Protein AF-A0A395HFU9-F1 (afdb_monomer_lite)

InterPro domains:
  IPR000086 NUDIX hydrolase domain [PF00293] (33-122)
  IPR015797 NUDIX hydrolase-like domain superfamily [SSF55811] (30-131)

Secondary structure (DSSP, 8-state):
-PPP---GGGGGG----S-BSB--SSSTTSSS--B--EEEPTTSTTTT-EE-S-----TT-SSHHHHHHHHHHHHHSPPEEEEEEEEEEEEEEEEETTEEEEEEEEEEEEEESSTTGGGG----TTTEEEE-

Sequence (132 aa):
MSSYTYAEHLEEHAKPHAGFIAAKPEDYSRPHPRILLLRRAPDKWSAGLWETPGSTYKETDASVLACASRKVFEETGCRVSRFVDLVALDKWQLLRPQGVRYMEKYMFLVEVDGEDWEKKIKLAPNQHDDFL

Foldseek 3Di:
DDDDDDDPVCVVQPDDDDFWCQGDPPPVVDVHGDHKWFAWDPPDDVHRDIDHQADDDDPPQPDPVSRRQVRCCLAWVWGFPGWDDFPDKDWDWDDDPVGIDIDIDTDTITGTDDPPSVVRTDGPNNTGDDMD

Structure (mmCIF, N/CA/C/O backbone):
data_AF-A0A395HFU9-F1
#
_entry.id   AF-A0A395HFU9-F1
#
loop_
_atom_site.group_PDB
_atom_site.id
_atom_site.type_symbol
_atom_site.label_atom_id
_atom_site.label_alt_id
_atom_site.label_comp_id
_atom_site.label_asym_id
_atom_site.label_entity_id
_atom_site.label_seq_id
_atom_site.pdbx_PDB_ins_code
_atom_site.Cartn_x
_atom_site.Cartn_y
_atom_site.Cartn_z
_atom_site.occupancy
_atom_site.B_iso_or_equiv
_atom_site.auth_seq_id
_atom_site.auth_comp_id
_atom_site.auth_asym_id
_atom_site.auth_atom_id
_atom_site.pdbx_PDB_model_num
ATOM 1 N N . MET A 1 1 ? -9.775 -29.320 5.937 1.00 32.72 1 MET A N 1
ATOM 2 C CA . MET A 1 1 ? -10.372 -28.325 5.024 1.00 32.72 1 MET A CA 1
ATOM 3 C C . MET A 1 1 ? -10.792 -27.144 5.875 1.00 32.72 1 MET A C 1
ATOM 5 O O . MET A 1 1 ? -11.789 -27.258 6.573 1.00 32.72 1 MET A O 1
ATOM 9 N N . SER A 1 2 ? -9.996 -26.077 5.919 1.00 27.89 2 SER A N 1
ATOM 10 C CA . SER A 1 2 ? -10.403 -24.850 6.615 1.00 27.89 2 SER A CA 1
ATOM 11 C C . SER A 1 2 ? -11.215 -24.006 5.641 1.00 27.89 2 SER A C 1
ATOM 13 O O . SER A 1 2 ? -10.704 -23.640 4.586 1.00 27.89 2 SER A O 1
ATOM 15 N N . SER A 1 3 ? -12.487 -23.764 5.959 1.00 29.45 3 SER A N 1
ATOM 16 C CA . SER A 1 3 ? -13.338 -22.849 5.202 1.00 29.45 3 SER A CA 1
ATOM 17 C C . SER A 1 3 ? -13.068 -21.427 5.677 1.00 29.45 3 SER A C 1
ATOM 19 O O . SER A 1 3 ? -13.284 -21.116 6.848 1.00 29.45 3 SER A O 1
ATOM 21 N N . TYR A 1 4 ? -12.603 -20.572 4.776 1.00 34.66 4 TYR A N 1
ATOM 22 C CA . TYR A 1 4 ? -12.580 -19.135 5.006 1.00 34.66 4 TYR A CA 1
ATOM 23 C C . TYR A 1 4 ? -13.912 -18.559 4.533 1.00 34.66 4 TYR A C 1
ATOM 25 O O . TYR A 1 4 ? -14.361 -18.860 3.428 1.00 34.66 4 TYR A O 1
ATOM 33 N N . THR A 1 5 ? -14.553 -17.757 5.375 1.00 32.22 5 THR A N 1
ATOM 34 C CA . THR A 1 5 ? -15.745 -16.991 5.006 1.00 32.22 5 THR A CA 1
ATOM 35 C C . THR A 1 5 ? -15.284 -15.600 4.587 1.00 32.22 5 THR A C 1
ATOM 37 O O . THR A 1 5 ? -14.750 -14.851 5.405 1.00 32.22 5 THR A O 1
ATOM 40 N N . TYR A 1 6 ? -15.438 -15.275 3.305 1.00 40.16 6 TYR A N 1
ATOM 41 C CA . TYR A 1 6 ? -15.134 -13.949 2.765 1.00 40.16 6 TYR A CA 1
ATOM 42 C C . TYR A 1 6 ? -16.266 -12.962 3.080 1.00 40.16 6 TYR A C 1
ATOM 44 O O . TYR A 1 6 ? -17.411 -13.361 3.290 1.00 40.16 6 TYR A O 1
ATOM 52 N N . ALA A 1 7 ? -15.947 -11.666 3.115 1.00 43.66 7 ALA A N 1
ATOM 53 C CA . ALA A 1 7 ? -16.955 -10.613 3.171 1.00 43.66 7 ALA A CA 1
ATOM 54 C C . ALA A 1 7 ? -17.602 -10.425 1.785 1.00 43.66 7 ALA A C 1
ATOM 56 O O . ALA A 1 7 ? -16.900 -10.349 0.780 1.00 43.66 7 ALA A O 1
ATOM 57 N N . GLU A 1 8 ? -18.931 -10.306 1.754 1.00 40.75 8 GLU A N 1
ATOM 58 C CA . GLU A 1 8 ? -19.797 -10.304 0.555 1.00 40.75 8 GLU A CA 1
ATOM 59 C C . GLU A 1 8 ? -19.407 -9.257 -0.512 1.00 40.75 8 GLU A C 1
ATOM 61 O O . GLU A 1 8 ? -19.581 -9.470 -1.705 1.00 40.75 8 GLU A O 1
ATOM 66 N N . HIS A 1 9 ? -18.795 -8.140 -0.107 1.00 47.06 9 HIS A N 1
ATOM 67 C CA . HIS A 1 9 ? -18.392 -7.056 -1.014 1.00 47.06 9 HIS A CA 1
ATOM 68 C C . HIS A 1 9 ? -17.102 -7.334 -1.812 1.00 47.06 9 HIS A C 1
ATOM 70 O O . HIS A 1 9 ? -16.643 -6.462 -2.546 1.00 47.06 9 HIS A O 1
ATOM 76 N N . LEU A 1 10 ? -16.481 -8.507 -1.647 1.00 42.44 10 LEU A N 1
ATOM 77 C CA . LEU A 1 10 ? -15.230 -8.883 -2.318 1.00 42.44 10 LEU A CA 1
ATOM 78 C C . LEU A 1 10 ? -15.444 -9.806 -3.534 1.00 42.44 10 LEU A C 1
ATOM 80 O O . LEU A 1 10 ? -14.480 -10.107 -4.238 1.00 42.44 10 LEU A O 1
ATOM 84 N N . GLU A 1 11 ? -16.682 -10.230 -3.817 1.00 47.06 11 GLU A N 1
ATOM 85 C CA . GLU A 1 11 ? -16.987 -11.156 -4.922 1.00 47.06 11 GLU A CA 1
ATOM 86 C C . GLU A 1 11 ? -16.714 -10.565 -6.320 1.00 47.06 11 GLU A C 1
ATOM 88 O O . GLU A 1 11 ? -16.338 -11.295 -7.238 1.00 47.06 11 GLU A O 1
ATOM 93 N N . GLU A 1 12 ? -16.817 -9.242 -6.496 1.00 45.66 12 GLU A N 1
ATOM 94 C CA . GLU A 1 12 ? -16.675 -8.589 -7.811 1.00 45.66 12 GLU A CA 1
ATOM 95 C C . GLU A 1 12 ? -15.249 -8.621 -8.395 1.00 45.66 12 GLU A C 1
ATOM 97 O O . GLU A 1 12 ? -15.063 -8.385 -9.591 1.00 45.66 12 GLU A O 1
ATOM 102 N N . HIS A 1 13 ? -14.230 -8.959 -7.599 1.00 44.25 13 HIS A N 1
ATOM 103 C CA . HIS A 1 13 ? -12.823 -8.916 -8.025 1.00 44.25 13 HIS A CA 1
ATOM 104 C C . HIS A 1 13 ? -12.216 -10.295 -8.349 1.00 44.25 13 HIS A C 1
ATOM 106 O O . HIS A 1 13 ? -11.025 -10.408 -8.641 1.00 44.25 13 HIS A O 1
ATOM 112 N N . ALA A 1 14 ? -13.039 -11.348 -8.385 1.00 40.66 14 ALA A N 1
ATOM 113 C CA . ALA A 1 14 ? -12.624 -12.740 -8.564 1.00 40.66 14 ALA A CA 1
ATOM 114 C C . ALA A 1 14 ? -12.347 -13.165 -10.028 1.00 40.66 14 ALA A C 1
ATOM 116 O O . ALA A 1 14 ? -12.775 -14.238 -10.457 1.00 40.66 14 ALA A O 1
ATOM 117 N N . LYS A 1 15 ? -11.614 -12.365 -10.821 1.00 40.62 15 LYS A N 1
ATOM 118 C CA . LYS A 1 15 ? -11.102 -12.814 -12.136 1.00 40.62 15 LYS A CA 1
ATOM 119 C C . LYS A 1 15 ? -9.566 -12.791 -12.177 1.00 40.62 15 LYS A C 1
ATOM 121 O O . LYS A 1 15 ? -8.961 -11.767 -11.856 1.00 40.62 15 LYS A O 1
ATOM 126 N N . PRO A 1 16 ? -8.908 -13.912 -12.530 1.00 34.66 16 PRO A N 1
ATOM 127 C CA . PRO A 1 16 ? -7.452 -13.981 -12.581 1.00 34.66 16 PRO A CA 1
ATOM 128 C C . PRO A 1 16 ? -6.938 -13.291 -13.851 1.00 34.66 16 PRO A C 1
ATOM 130 O O . PRO A 1 16 ? -7.545 -13.517 -14.885 1.00 34.66 16 PRO A O 1
ATOM 133 N N . HIS A 1 17 ? -5.869 -12.479 -13.768 1.00 34.94 17 HIS A N 1
ATOM 134 C CA . HIS A 1 17 ? -4.750 -12.361 -14.734 1.00 34.94 17 HIS A CA 1
ATOM 135 C C . HIS A 1 17 ? -3.745 -11.241 -14.335 1.00 34.94 17 HIS A C 1
ATOM 137 O O . HIS A 1 17 ? -4.154 -10.105 -14.136 1.00 34.94 17 HIS A O 1
ATOM 143 N N . ALA A 1 18 ? -2.459 -11.632 -14.275 1.00 34.38 18 ALA A N 1
ATOM 144 C CA . ALA A 1 18 ? -1.184 -10.933 -14.550 1.00 34.38 18 ALA A CA 1
ATOM 145 C C . ALA A 1 18 ? -0.770 -9.599 -13.857 1.00 34.38 18 ALA A C 1
ATOM 147 O O . ALA A 1 18 ? -0.836 -8.537 -14.472 1.00 34.38 18 ALA A O 1
ATOM 148 N N . GLY A 1 19 ? -0.110 -9.694 -12.687 1.00 32.09 19 GLY A N 1
ATOM 149 C CA . GLY A 1 19 ? 1.005 -8.816 -12.264 1.00 32.09 19 GLY A CA 1
ATOM 150 C C . GLY A 1 19 ? 0.915 -8.109 -10.894 1.00 32.09 19 GLY A C 1
ATOM 151 O O . GLY A 1 19 ? 0.521 -6.961 -10.829 1.00 32.09 19 GLY A O 1
ATOM 152 N N . PHE A 1 20 ? 1.401 -8.716 -9.803 1.00 36.59 20 PHE A N 1
ATOM 153 C CA . PHE A 1 20 ? 1.201 -8.343 -8.380 1.00 36.59 20 PHE A CA 1
ATOM 154 C C . PHE A 1 20 ? 2.161 -7.260 -7.762 1.00 36.59 20 PHE A C 1
ATOM 156 O O . PHE A 1 20 ? 3.357 -7.293 -8.011 1.00 36.59 20 PHE A O 1
ATOM 163 N N . ILE A 1 21 ? 1.670 -6.363 -6.876 1.00 42.81 21 ILE A N 1
ATOM 164 C CA . ILE A 1 21 ? 2.357 -5.510 -5.859 1.00 42.81 21 ILE A CA 1
ATOM 165 C C . ILE A 1 21 ? 3.004 -6.329 -4.721 1.00 42.81 21 ILE A C 1
ATOM 167 O O . ILE A 1 21 ? 3.888 -5.821 -4.032 1.00 42.81 21 ILE A O 1
ATOM 171 N N . ALA A 1 22 ? 2.673 -7.610 -4.549 1.00 36.78 22 ALA A N 1
ATOM 172 C CA . ALA A 1 22 ? 3.695 -8.558 -4.097 1.00 36.78 22 ALA A CA 1
ATOM 173 C C . ALA A 1 22 ? 4.020 -9.448 -5.277 1.00 36.78 22 ALA A C 1
ATOM 175 O O . ALA A 1 22 ? 3.251 -10.359 -5.564 1.00 36.78 22 ALA A O 1
ATOM 176 N N . ALA A 1 23 ? 5.100 -9.131 -5.989 1.00 31.06 23 ALA A N 1
ATOM 177 C CA . ALA A 1 23 ? 5.441 -9.755 -7.259 1.00 31.06 23 ALA A CA 1
ATOM 178 C C . ALA A 1 23 ? 5.363 -11.281 -7.135 1.00 31.06 23 ALA A C 1
ATOM 180 O O . ALA A 1 23 ? 6.235 -11.903 -6.536 1.00 31.06 23 ALA A O 1
ATOM 181 N N . LYS A 1 24 ? 4.314 -11.901 -7.682 1.00 35.00 24 LYS A N 1
ATOM 182 C CA . LYS A 1 24 ? 4.319 -13.343 -7.904 1.00 35.00 24 LYS A CA 1
ATOM 183 C C . LYS A 1 24 ? 5.337 -13.590 -9.024 1.00 35.00 24 LYS A C 1
ATOM 185 O O . LYS A 1 24 ? 5.352 -12.817 -9.985 1.00 35.00 24 LYS A O 1
ATOM 190 N N . PRO A 1 25 ? 6.216 -14.594 -8.898 1.00 38.59 25 PRO A N 1
ATOM 191 C CA . PRO A 1 25 ? 7.309 -14.809 -9.833 1.00 38.59 25 PRO A CA 1
ATOM 192 C C . PRO A 1 25 ? 6.752 -15.360 -11.147 1.00 38.59 25 PRO A C 1
ATOM 194 O O . PRO A 1 25 ? 6.709 -16.565 -11.361 1.00 38.59 25 PRO A O 1
ATOM 197 N N . GLU A 1 26 ? 6.271 -14.485 -12.020 1.00 43.66 26 GLU A N 1
ATOM 198 C CA . GLU A 1 26 ? 6.189 -14.797 -13.451 1.00 43.66 26 GLU A CA 1
ATOM 199 C C . GLU A 1 26 ? 7.524 -14.449 -14.138 1.00 43.66 26 GLU A C 1
ATOM 201 O O . GLU A 1 26 ? 7.857 -15.002 -15.183 1.00 43.66 26 GLU A O 1
ATOM 206 N N . ASP A 1 27 ? 8.356 -13.641 -13.468 1.00 46.06 27 ASP A N 1
ATOM 207 C CA . ASP A 1 27 ? 9.774 -13.460 -13.760 1.00 46.06 27 ASP A CA 1
ATOM 208 C C . ASP A 1 27 ? 10.609 -14.461 -12.936 1.00 46.06 27 ASP A C 1
ATOM 210 O O . ASP A 1 27 ? 11.022 -14.197 -11.802 1.00 46.06 27 ASP A O 1
ATOM 214 N N . TYR A 1 28 ? 10.846 -15.645 -13.506 1.00 48.47 28 TYR A N 1
ATOM 215 C CA . TYR A 1 28 ? 11.662 -16.714 -12.907 1.00 48.47 28 TYR A CA 1
ATOM 216 C C . TYR A 1 28 ? 13.136 -16.319 -12.679 1.00 48.47 28 TYR A C 1
ATOM 218 O O . TYR A 1 28 ? 13.903 -17.118 -12.142 1.00 48.47 28 TYR A O 1
ATOM 226 N N . SER A 1 29 ? 13.557 -15.108 -13.069 1.00 50.19 29 SER A N 1
ATOM 227 C CA . SER A 1 29 ? 14.895 -14.589 -12.772 1.00 50.19 29 SER A CA 1
ATOM 228 C C . SER A 1 29 ? 15.052 -14.104 -11.324 1.00 50.19 29 SER A C 1
ATOM 230 O O . SER A 1 29 ? 16.180 -14.030 -10.830 1.00 50.19 29 SER A O 1
ATOM 232 N N . ARG A 1 30 ? 13.950 -13.809 -10.610 1.00 52.88 30 ARG A N 1
ATOM 233 C CA . ARG A 1 30 ? 13.984 -13.399 -9.196 1.00 52.88 30 ARG A CA 1
ATOM 234 C C . ARG A 1 30 ? 13.431 -14.524 -8.306 1.00 52.88 30 ARG A C 1
ATOM 236 O O . ARG A 1 30 ? 12.251 -14.848 -8.396 1.00 52.88 30 ARG A O 1
ATOM 243 N N . PRO A 1 31 ? 14.244 -15.115 -7.409 1.00 48.38 31 PRO A N 1
ATOM 244 C CA . PRO A 1 31 ? 13.898 -16.370 -6.735 1.00 48.38 31 PRO A CA 1
ATOM 245 C C . PRO A 1 31 ? 12.781 -16.259 -5.682 1.00 48.38 31 PRO A C 1
ATOM 247 O O . PRO A 1 31 ? 12.340 -17.287 -5.177 1.00 48.38 31 PRO A O 1
ATOM 250 N N . HIS A 1 32 ? 12.319 -15.049 -5.334 1.00 53.00 32 HIS A N 1
ATOM 251 C CA . HIS A 1 32 ? 11.329 -14.842 -4.275 1.00 53.00 32 HIS A CA 1
ATOM 252 C C . HIS A 1 32 ? 10.385 -13.666 -4.571 1.00 53.00 32 HIS A C 1
ATOM 254 O O . HIS A 1 32 ? 10.837 -12.642 -5.099 1.00 53.00 32 HIS A O 1
ATOM 260 N N . PRO A 1 33 ? 9.100 -13.773 -4.181 1.00 65.31 33 PRO A N 1
ATOM 261 C CA . PRO A 1 33 ? 8.184 -12.644 -4.205 1.00 65.31 33 PRO A CA 1
ATOM 262 C C . PRO A 1 33 ? 8.691 -11.522 -3.293 1.00 65.31 33 PRO A C 1
ATOM 264 O O . PRO A 1 33 ? 9.172 -11.775 -2.188 1.00 65.31 33 PRO A O 1
ATOM 267 N N . ARG A 1 34 ? 8.592 -10.275 -3.761 1.00 72.56 34 ARG A N 1
ATOM 268 C CA . ARG A 1 34 ? 8.963 -9.067 -3.005 1.00 72.56 34 ARG A CA 1
ATOM 269 C C . ARG A 1 34 ? 7.742 -8.187 -2.805 1.00 72.56 34 ARG A C 1
ATOM 271 O O . ARG A 1 34 ? 6.871 -8.162 -3.669 1.00 72.56 34 ARG A O 1
ATOM 278 N N . ILE A 1 35 ? 7.704 -7.486 -1.678 1.00 80.31 35 ILE A N 1
ATOM 279 C CA . ILE A 1 35 ? 6.669 -6.515 -1.313 1.00 80.31 35 ILE A CA 1
ATOM 280 C C . ILE A 1 35 ? 7.322 -5.138 -1.335 1.00 80.31 35 ILE A C 1
ATOM 282 O O . ILE A 1 35 ? 8.403 -4.995 -0.772 1.00 80.31 35 ILE A O 1
ATOM 286 N N . LEU A 1 36 ? 6.653 -4.152 -1.937 1.00 88.94 36 LEU A N 1
ATOM 287 C CA . LEU A 1 36 ? 7.102 -2.764 -1.891 1.00 88.94 36 LEU A CA 1
ATOM 288 C C . LEU A 1 36 ? 6.936 -2.189 -0.480 1.00 88.94 36 LEU A C 1
ATOM 290 O O . LEU A 1 36 ? 5.817 -2.127 0.042 1.00 88.94 36 LEU A O 1
ATOM 294 N N . LEU A 1 37 ? 8.031 -1.711 0.099 1.00 92.12 37 LEU A N 1
ATOM 295 C CA . LEU A 1 37 ? 8.026 -0.920 1.326 1.00 92.12 37 LEU A CA 1
ATOM 296 C C . LEU A 1 37 ? 8.512 0.497 1.038 1.00 92.12 37 LEU A C 1
ATOM 298 O O . LEU A 1 37 ? 9.409 0.705 0.229 1.00 92.12 37 LEU A O 1
ATOM 302 N N . LEU A 1 38 ? 7.932 1.470 1.732 1.00 94.00 38 LEU A N 1
ATOM 303 C CA . LEU A 1 38 ? 8.303 2.878 1.687 1.00 94.00 38 LEU A CA 1
ATOM 304 C C . LEU A 1 38 ? 8.890 3.280 3.037 1.00 94.00 38 LEU A C 1
ATOM 306 O O . LEU A 1 38 ? 8.341 2.928 4.084 1.00 94.00 38 LEU A O 1
ATOM 310 N N . ARG A 1 39 ? 9.981 4.044 3.032 1.00 94.44 39 ARG A N 1
ATOM 311 C CA . ARG A 1 39 ? 10.553 4.613 4.255 1.00 94.44 39 ARG A CA 1
ATOM 312 C C . ARG A 1 39 ? 9.969 5.991 4.507 1.00 94.44 39 ARG A C 1
ATOM 314 O O . ARG A 1 39 ? 9.938 6.834 3.614 1.00 94.44 39 ARG A O 1
ATOM 321 N N . ARG A 1 40 ? 9.481 6.220 5.724 1.00 94.31 40 ARG A N 1
ATOM 322 C CA . ARG A 1 40 ? 8.867 7.493 6.127 1.00 94.31 40 ARG A CA 1
ATOM 323 C C . ARG A 1 40 ? 9.909 8.610 6.147 1.00 94.31 40 ARG A C 1
ATOM 325 O O . ARG A 1 40 ? 10.957 8.457 6.779 1.00 94.31 40 ARG A O 1
ATOM 332 N N . ALA A 1 41 ? 9.574 9.738 5.521 1.00 94.50 41 ALA A N 1
ATOM 333 C CA . ALA A 1 41 ? 10.464 10.887 5.393 1.00 94.50 41 ALA A CA 1
ATOM 334 C C . ALA A 1 41 ? 10.883 11.474 6.762 1.00 94.50 41 ALA A C 1
ATOM 336 O O . ALA A 1 41 ? 10.151 11.325 7.749 1.00 94.50 41 ALA A O 1
ATOM 337 N N . PRO A 1 42 ? 12.034 12.176 6.846 1.00 93.69 42 PRO A N 1
ATOM 338 C CA . PRO A 1 42 ? 12.589 12.673 8.110 1.00 93.69 42 PRO A CA 1
ATOM 339 C C . PRO A 1 42 ? 11.687 13.640 8.887 1.00 93.69 42 PRO A C 1
ATOM 341 O O . PRO A 1 42 ? 11.791 13.736 10.106 1.00 93.69 42 PRO A O 1
ATOM 344 N N . ASP A 1 43 ? 10.800 14.359 8.196 1.00 91.75 43 ASP A N 1
ATOM 345 C CA . ASP A 1 43 ? 9.860 15.320 8.783 1.00 91.75 43 ASP A CA 1
ATOM 346 C C . ASP A 1 43 ? 8.581 14.661 9.332 1.00 91.75 43 ASP A C 1
ATOM 348 O O . ASP A 1 43 ? 7.708 15.343 9.876 1.00 91.75 43 ASP A O 1
ATOM 352 N N . LYS A 1 44 ? 8.430 13.339 9.184 1.00 88.88 44 LYS A N 1
ATOM 353 C CA . LYS A 1 44 ? 7.239 12.612 9.627 1.00 88.88 44 LYS A CA 1
ATOM 354 C C . LYS A 1 44 ? 7.366 12.062 11.029 1.00 88.88 44 LYS A C 1
ATOM 356 O O . LYS A 1 44 ? 8.416 11.617 11.480 1.00 88.88 44 LYS A O 1
ATOM 361 N N . TRP A 1 45 ? 6.216 11.988 11.698 1.00 83.19 45 TRP A N 1
ATOM 362 C CA . TRP A 1 45 ? 6.062 11.098 12.842 1.00 83.19 45 TRP A CA 1
ATOM 363 C C . TRP A 1 45 ? 6.510 9.688 12.444 1.00 83.19 45 TRP A C 1
ATOM 365 O O . TRP A 1 45 ? 6.117 9.206 11.376 1.00 83.19 45 TRP A O 1
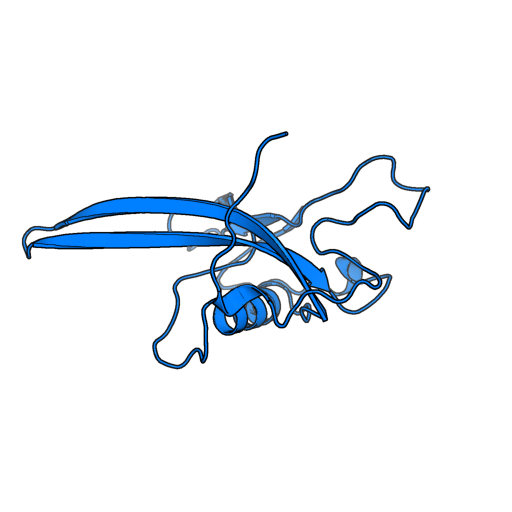ATOM 375 N N . SER A 1 46 ? 7.315 9.047 13.295 1.00 85.38 46 SER A N 1
ATOM 376 C CA . SER A 1 46 ? 7.944 7.753 13.010 1.00 85.38 46 SER A CA 1
ATOM 377 C C . SER A 1 46 ? 8.853 7.758 11.767 1.00 85.38 46 SER A C 1
ATOM 379 O O . SER A 1 46 ? 8.863 6.790 11.009 1.00 85.38 46 SER A O 1
ATOM 381 N N . ALA A 1 47 ? 9.597 8.847 11.545 1.00 92.75 47 ALA A N 1
ATOM 382 C CA . ALA A 1 47 ? 10.620 8.954 10.503 1.00 92.75 47 ALA A CA 1
ATOM 383 C C . ALA A 1 47 ? 11.562 7.738 10.471 1.00 92.75 47 ALA A C 1
ATOM 385 O O . ALA A 1 47 ? 11.931 7.191 11.513 1.00 92.75 47 ALA A O 1
ATOM 386 N N . GLY A 1 48 ? 11.957 7.320 9.269 1.00 89.06 48 GLY A N 1
ATOM 387 C CA . GLY A 1 48 ? 12.871 6.197 9.058 1.00 89.06 48 GLY A CA 1
ATOM 388 C C . GLY A 1 48 ? 12.246 4.805 9.201 1.00 89.06 48 GLY A C 1
ATOM 389 O O . GLY A 1 48 ? 12.894 3.830 8.824 1.00 89.06 48 GLY A O 1
ATOM 390 N N . LEU A 1 49 ? 11.007 4.681 9.696 1.00 91.81 49 LEU A N 1
ATOM 391 C CA . LEU A 1 49 ? 10.301 3.398 9.692 1.00 91.81 49 LEU A CA 1
ATOM 392 C C . LEU A 1 49 ? 9.830 3.030 8.284 1.00 91.81 49 LEU A C 1
ATOM 394 O O . LEU A 1 49 ? 9.479 3.900 7.485 1.00 91.81 49 LEU A O 1
ATOM 398 N N . TRP A 1 50 ? 9.798 1.726 8.023 1.00 89.50 50 TRP A N 1
ATOM 399 C CA . TRP A 1 50 ? 9.315 1.138 6.780 1.00 89.50 50 TRP A CA 1
ATOM 400 C C . TRP A 1 50 ? 7.845 0.743 6.904 1.00 89.50 50 TRP A C 1
ATOM 402 O O . TRP A 1 50 ? 7.442 0.123 7.889 1.00 89.50 50 TRP A O 1
ATOM 412 N N . GLU A 1 51 ? 7.052 1.083 5.895 1.00 89.25 51 GLU A N 1
ATOM 413 C CA . GLU A 1 51 ? 5.628 0.767 5.821 1.00 89.25 51 GLU A CA 1
ATOM 414 C C . GLU A 1 51 ? 5.220 0.375 4.399 1.00 89.25 51 GLU A C 1
ATOM 416 O O . GLU A 1 51 ? 5.862 0.749 3.424 1.00 89.25 51 GLU A O 1
ATOM 421 N N . THR A 1 52 ? 4.139 -0.387 4.260 1.00 91.50 52 THR A N 1
ATOM 422 C CA . THR A 1 52 ? 3.491 -0.572 2.956 1.00 91.50 52 THR A CA 1
ATOM 423 C C . THR A 1 52 ? 2.812 0.732 2.526 1.00 91.50 52 THR A C 1
ATOM 425 O O . THR A 1 52 ? 2.305 1.432 3.410 1.00 91.50 52 THR A O 1
ATOM 428 N N . PRO A 1 53 ? 2.685 1.022 1.216 1.00 92.56 53 PRO A N 1
ATOM 429 C CA . PRO A 1 53 ? 1.862 2.135 0.751 1.00 92.56 53 PRO A CA 1
ATOM 430 C C . PRO A 1 53 ? 0.450 2.065 1.339 1.00 92.56 53 PRO A C 1
ATOM 432 O O . PRO A 1 53 ? -0.162 0.992 1.383 1.00 92.56 53 PRO A O 1
ATOM 435 N N . GLY A 1 54 ? -0.082 3.196 1.791 1.00 86.56 54 GLY A N 1
ATOM 436 C CA . GLY A 1 54 ? -1.393 3.227 2.431 1.00 86.56 54 GLY A CA 1
ATOM 437 C C . GLY A 1 54 ? -1.567 4.336 3.458 1.00 86.56 54 GLY A C 1
ATOM 438 O O . GLY A 1 54 ? -0.625 4.884 4.018 1.00 86.56 54 GLY A O 1
ATOM 439 N N . SER A 1 55 ? -2.823 4.683 3.728 1.00 81.25 55 SER A N 1
ATOM 440 C CA . SER A 1 55 ? -3.165 5.677 4.743 1.00 81.25 55 SER A CA 1
ATOM 441 C C . SER A 1 55 ? -4.622 5.541 5.179 1.00 81.25 55 SER A C 1
ATOM 443 O O . SER A 1 55 ? -5.333 4.624 4.772 1.00 81.25 55 SER A O 1
ATOM 445 N N . THR A 1 56 ? -5.060 6.473 6.019 1.00 86.44 56 THR A N 1
ATOM 446 C CA . THR A 1 56 ? -6.430 6.572 6.513 1.00 86.44 56 THR A CA 1
ATOM 447 C C . THR A 1 56 ? -7.412 6.822 5.367 1.00 86.44 56 THR A C 1
ATOM 449 O O . THR A 1 56 ? -7.189 7.694 4.521 1.00 86.44 56 THR A O 1
ATOM 452 N N . TYR A 1 57 ? -8.526 6.093 5.403 1.00 86.69 57 TYR A N 1
ATOM 453 C CA . TYR A 1 57 ? -9.709 6.334 4.581 1.00 86.69 57 TYR A CA 1
ATOM 454 C C . TYR A 1 57 ? -10.220 7.774 4.738 1.00 86.69 57 TYR A C 1
ATOM 456 O O . TYR A 1 57 ? -10.280 8.304 5.852 1.00 86.69 57 TYR A O 1
ATOM 464 N N . LYS A 1 58 ? -10.604 8.405 3.629 1.00 87.94 58 LYS A N 1
ATOM 465 C CA . LYS A 1 58 ? -11.269 9.713 3.602 1.00 87.94 58 LYS A CA 1
ATOM 466 C C . LYS A 1 58 ? -12.738 9.527 3.235 1.00 87.94 58 LYS A C 1
ATOM 468 O O . LYS A 1 58 ? -13.064 8.660 2.441 1.00 87.94 58 LYS A O 1
ATOM 473 N N . GLU A 1 59 ? -13.613 10.403 3.723 1.00 88.75 59 GLU A N 1
ATOM 474 C CA . GLU A 1 59 ? -15.048 10.389 3.371 1.00 88.75 59 GLU A CA 1
ATOM 475 C C . GLU A 1 59 ? -15.304 10.523 1.861 1.00 88.75 59 GLU A C 1
ATOM 477 O O . GLU A 1 59 ? -16.341 10.103 1.363 1.00 88.75 59 GLU A O 1
ATOM 482 N N . THR A 1 60 ? -14.343 11.090 1.129 1.00 90.69 60 THR A N 1
ATOM 483 C CA . THR A 1 60 ? -14.373 11.222 -0.331 1.00 90.69 60 THR A CA 1
ATOM 484 C C . THR A 1 60 ? -13.988 9.943 -1.075 1.00 90.69 60 THR A C 1
ATOM 486 O O . THR A 1 60 ? -14.125 9.895 -2.295 1.00 90.69 60 THR A O 1
ATOM 489 N N . ASP A 1 61 ? -13.428 8.942 -0.393 1.00 88.94 61 ASP A N 1
ATOM 490 C CA . ASP A 1 61 ? -13.103 7.661 -1.013 1.00 88.94 61 ASP A CA 1
ATOM 491 C C . ASP A 1 61 ? -14.391 6.855 -1.203 1.00 88.94 61 ASP A C 1
ATOM 493 O O . ASP A 1 61 ? -15.166 6.676 -0.272 1.00 88.94 61 ASP A O 1
ATOM 497 N N . ALA A 1 62 ? -14.616 6.327 -2.407 1.00 91.44 62 ALA A N 1
ATOM 498 C CA . ALA A 1 62 ? -15.815 5.533 -2.689 1.00 91.44 62 ALA A CA 1
ATOM 499 C C . ALA A 1 62 ? -15.841 4.187 -1.934 1.00 91.44 62 ALA A C 1
ATOM 501 O O . ALA A 1 62 ? -16.904 3.605 -1.737 1.00 91.44 62 ALA A O 1
ATOM 502 N N . SER A 1 63 ? -14.671 3.671 -1.544 1.00 91.62 63 SER A N 1
ATOM 503 C CA . SER A 1 63 ? -14.503 2.429 -0.786 1.00 91.62 63 SER A CA 1
ATOM 504 C C . SER A 1 63 ? -13.096 2.334 -0.179 1.00 91.62 63 SER A C 1
ATOM 506 O O . SER A 1 63 ? -12.201 3.119 -0.511 1.00 91.62 63 SER A O 1
ATOM 508 N N . VAL A 1 64 ? -12.858 1.331 0.674 1.00 89.62 64 VAL A N 1
ATOM 509 C CA . VAL A 1 64 ? -11.509 1.019 1.190 1.00 89.62 64 VAL A CA 1
ATOM 510 C C . VAL A 1 64 ? -10.527 0.642 0.074 1.00 89.62 64 VAL A C 1
ATOM 512 O O . VAL A 1 64 ? -9.349 0.989 0.154 1.00 89.62 64 VAL A O 1
ATOM 515 N N . LEU A 1 65 ? -11.013 0.008 -1.000 1.00 93.88 65 LEU A N 1
ATOM 516 C CA . LEU A 1 65 ? -10.211 -0.316 -2.182 1.00 93.88 65 LEU A CA 1
ATOM 517 C C . LEU A 1 65 ? -9.847 0.958 -2.950 1.00 93.88 65 LEU A C 1
ATOM 519 O O . LEU A 1 65 ? -8.687 1.154 -3.298 1.00 93.88 65 LEU A O 1
ATOM 523 N N . ALA A 1 66 ? -10.802 1.878 -3.129 1.00 92.69 66 ALA A N 1
ATOM 524 C CA . ALA A 1 66 ? -10.533 3.170 -3.758 1.00 92.69 66 ALA A CA 1
ATOM 525 C C . ALA A 1 66 ? -9.483 3.976 -2.972 1.00 92.69 66 ALA A C 1
ATOM 527 O O . ALA A 1 66 ? -8.567 4.544 -3.569 1.00 92.69 66 ALA A O 1
ATOM 528 N N . CYS A 1 67 ? -9.561 3.958 -1.635 1.00 93.25 67 CYS A N 1
ATOM 529 C CA . CYS A 1 67 ? -8.535 4.541 -0.773 1.00 93.25 67 CYS A CA 1
ATOM 530 C C . CYS A 1 67 ? -7.161 3.895 -1.017 1.00 93.25 67 CYS A C 1
ATOM 532 O O . CYS A 1 67 ? -6.181 4.610 -1.226 1.00 93.25 67 CYS A O 1
ATOM 534 N N . ALA A 1 68 ? -7.078 2.560 -1.025 1.00 93.69 68 ALA A N 1
ATOM 535 C CA . ALA A 1 68 ? -5.826 1.843 -1.258 1.00 93.69 68 ALA A CA 1
ATOM 536 C C . ALA A 1 68 ? -5.217 2.180 -2.632 1.00 93.69 68 ALA A C 1
ATOM 538 O O . ALA A 1 68 ? -4.053 2.575 -2.699 1.00 93.69 68 ALA A O 1
ATOM 539 N N . SER A 1 69 ? -6.005 2.134 -3.713 1.00 94.56 69 SER A N 1
ATOM 540 C CA . SER A 1 69 ? -5.546 2.502 -5.061 1.00 94.56 69 SER A CA 1
ATOM 541 C C . SER A 1 69 ? -5.054 3.944 -5.137 1.00 94.56 69 SER A C 1
ATOM 543 O O . SER A 1 69 ? -3.983 4.202 -5.690 1.00 94.56 69 SER A O 1
ATOM 545 N N . ARG A 1 70 ? -5.808 4.888 -4.557 1.00 95.19 70 ARG A N 1
ATOM 546 C CA . ARG A 1 70 ? -5.415 6.300 -4.505 1.00 95.19 70 ARG A CA 1
ATOM 547 C C . ARG A 1 70 ? -4.091 6.467 -3.767 1.00 95.19 70 ARG A C 1
ATOM 549 O O . ARG A 1 70 ? -3.228 7.197 -4.241 1.00 95.19 70 ARG A O 1
ATOM 556 N N . LYS A 1 71 ? -3.918 5.796 -2.627 1.00 94.25 71 LYS A N 1
ATOM 557 C CA . LYS A 1 71 ? -2.706 5.910 -1.811 1.00 94.25 71 LYS A CA 1
ATOM 558 C C . LYS A 1 71 ? -1.475 5.309 -2.479 1.00 94.25 71 LYS A C 1
ATOM 560 O O . LYS A 1 71 ? -0.449 5.979 -2.484 1.00 94.25 71 LYS A O 1
ATOM 565 N N . VAL A 1 72 ? -1.593 4.143 -3.119 1.00 94.44 72 VAL A N 1
ATOM 566 C CA . VAL A 1 72 ? -0.508 3.582 -3.944 1.00 94.44 72 VAL A CA 1
ATOM 567 C C . VAL A 1 72 ? -0.075 4.601 -5.000 1.00 94.44 72 VAL A C 1
ATOM 569 O O . VAL A 1 72 ? 1.115 4.885 -5.124 1.00 94.44 72 VAL A O 1
ATOM 572 N N . PHE A 1 73 ? -1.025 5.217 -5.708 1.00 94.75 73 PHE A N 1
ATOM 573 C CA . PHE A 1 73 ? -0.700 6.204 -6.735 1.00 94.75 73 PHE A CA 1
ATOM 574 C C . PHE A 1 73 ? -0.084 7.484 -6.165 1.00 94.75 73 PHE A C 1
ATOM 576 O O . PHE A 1 73 ? 0.932 7.946 -6.676 1.00 94.75 73 PHE A O 1
ATOM 583 N N . GLU A 1 74 ? -0.659 8.048 -5.103 1.00 94.81 74 GLU A N 1
ATOM 584 C CA . GLU A 1 74 ? -0.144 9.261 -4.459 1.00 94.81 74 GLU A CA 1
ATOM 585 C C . GLU A 1 74 ? 1.285 9.083 -3.932 1.00 94.81 74 GLU A C 1
ATOM 587 O O . GLU A 1 74 ? 2.078 10.014 -4.027 1.00 94.81 74 GLU A O 1
ATOM 592 N N . GLU A 1 75 ? 1.603 7.924 -3.352 1.00 95.31 75 GLU A N 1
ATOM 593 C CA . GLU A 1 75 ? 2.866 7.702 -2.637 1.00 95.31 75 GLU A CA 1
ATOM 594 C C . GLU A 1 75 ? 3.969 7.128 -3.517 1.00 95.31 75 GLU A C 1
ATOM 596 O O . GLU A 1 75 ? 5.139 7.309 -3.200 1.00 95.31 75 GLU A O 1
ATOM 601 N N . THR A 1 76 ? 3.612 6.445 -4.607 1.00 94.25 76 THR A N 1
ATOM 602 C CA . THR A 1 76 ? 4.578 5.718 -5.447 1.00 94.25 76 THR A CA 1
ATOM 603 C C . THR A 1 76 ? 4.499 6.086 -6.925 1.00 94.25 76 THR A C 1
ATOM 605 O O . THR A 1 76 ? 5.365 5.691 -7.701 1.00 94.25 76 THR A O 1
ATOM 608 N N . GLY A 1 77 ? 3.446 6.781 -7.360 1.00 94.12 77 GLY A N 1
ATOM 609 C CA . GLY A 1 77 ? 3.146 7.018 -8.773 1.00 94.12 77 GLY A CA 1
ATOM 610 C C . GLY A 1 77 ? 2.636 5.790 -9.540 1.00 94.12 77 GLY A C 1
ATOM 611 O O . GLY A 1 77 ? 2.256 5.923 -10.707 1.00 94.12 77 GLY A O 1
ATOM 612 N N . CYS A 1 78 ? 2.593 4.607 -8.919 1.00 92.69 78 CYS A N 1
ATOM 613 C CA . CYS A 1 78 ? 2.113 3.379 -9.549 1.00 92.69 78 CYS A CA 1
ATOM 614 C C . CYS A 1 78 ? 0.582 3.320 -9.542 1.00 92.69 78 CYS A C 1
ATOM 616 O O . CYS A 1 78 ? -0.070 3.726 -8.581 1.00 92.69 78 CYS A O 1
ATOM 618 N N . ARG A 1 79 ? -0.016 2.793 -10.612 1.00 92.75 79 ARG A N 1
ATOM 619 C CA . ARG A 1 79 ? -1.462 2.548 -10.675 1.00 92.75 79 ARG A CA 1
ATOM 620 C C . ARG A 1 79 ? -1.747 1.097 -10.344 1.00 92.75 79 ARG A C 1
ATOM 622 O O . ARG A 1 79 ? -1.129 0.215 -10.932 1.00 92.75 79 ARG A O 1
ATOM 629 N N . VAL A 1 80 ? -2.673 0.878 -9.411 1.00 91.19 80 VAL A N 1
ATOM 630 C CA . VAL A 1 80 ? -3.180 -0.462 -9.107 1.00 91.19 80 VAL A CA 1
ATOM 631 C C . VAL A 1 80 ? -3.983 -0.962 -10.303 1.00 91.19 80 VAL A C 1
ATOM 633 O O . VAL A 1 80 ? -4.956 -0.316 -10.687 1.00 91.19 80 VAL A O 1
ATOM 636 N N . SER A 1 81 ? -3.591 -2.104 -10.854 1.00 90.06 81 SER A N 1
ATOM 637 C CA . SER A 1 81 ? -4.293 -2.773 -11.951 1.00 90.06 81 SER A CA 1
ATOM 638 C C . SER A 1 81 ? -5.344 -3.757 -11.432 1.00 90.06 81 SER A C 1
ATOM 640 O O . SER A 1 81 ? -6.427 -3.874 -12.006 1.00 90.06 81 SER A O 1
ATOM 642 N N . ARG A 1 82 ? -5.060 -4.442 -10.315 1.00 86.62 82 ARG A N 1
ATOM 643 C CA . ARG A 1 82 ? -5.944 -5.459 -9.729 1.00 86.62 82 ARG A CA 1
ATOM 644 C C . ARG A 1 82 ? -5.714 -5.631 -8.227 1.00 86.62 82 ARG A C 1
ATOM 646 O O . ARG A 1 82 ? -4.585 -5.616 -7.755 1.00 86.62 82 ARG A O 1
ATOM 653 N N . PHE A 1 83 ? -6.789 -5.826 -7.468 1.00 87.56 83 PHE A N 1
ATOM 654 C CA . PHE A 1 83 ? -6.716 -6.329 -6.093 1.00 87.56 83 PHE A CA 1
ATOM 655 C C . PHE A 1 83 ? -6.758 -7.849 -6.132 1.00 87.56 83 PHE A C 1
ATOM 657 O O . PHE A 1 83 ? -7.587 -8.433 -6.825 1.00 87.56 83 PHE A O 1
ATOM 664 N N . VAL A 1 84 ? -5.841 -8.484 -5.420 1.00 87.75 84 VAL A N 1
ATOM 665 C CA . VAL A 1 84 ? -5.617 -9.928 -5.506 1.00 87.75 84 VAL A CA 1
ATOM 666 C C . VAL A 1 84 ? -6.217 -10.625 -4.310 1.00 87.75 84 VAL A C 1
ATOM 668 O O . VAL A 1 84 ? -6.889 -11.637 -4.476 1.00 87.75 84 VAL A O 1
ATOM 671 N N . ASP A 1 85 ? -5.921 -10.109 -3.119 1.00 84.69 85 ASP A N 1
ATOM 672 C CA . ASP A 1 85 ? -6.352 -10.713 -1.869 1.00 84.69 85 ASP A CA 1
ATOM 673 C C . ASP A 1 85 ? -6.357 -9.688 -0.730 1.00 84.69 85 ASP A C 1
ATOM 675 O O . ASP A 1 85 ? -5.597 -8.713 -0.745 1.00 84.69 85 ASP A O 1
ATOM 679 N N . LEU A 1 86 ? -7.186 -9.938 0.280 1.00 85.50 86 LEU A N 1
ATOM 680 C CA . LEU A 1 86 ? -7.104 -9.294 1.586 1.00 85.50 86 LEU A CA 1
ATOM 681 C C . LEU A 1 86 ? -6.189 -10.153 2.461 1.00 85.50 86 LEU A C 1
ATOM 683 O O . LEU A 1 86 ? -6.615 -11.149 3.039 1.00 85.50 86 LEU A O 1
ATOM 687 N N . VAL A 1 87 ? -4.923 -9.763 2.570 1.00 86.00 87 VAL A N 1
ATOM 688 C CA . VAL A 1 87 ? -3.914 -10.572 3.266 1.00 86.00 87 VAL A CA 1
ATOM 689 C C . VAL A 1 87 ? -3.943 -10.397 4.780 1.00 86.00 87 VAL A C 1
ATOM 691 O O . VAL A 1 87 ? -3.456 -11.266 5.499 1.00 86.00 87 VAL A O 1
ATOM 694 N N . ALA A 1 88 ? -4.512 -9.295 5.279 1.00 82.31 88 ALA A N 1
ATOM 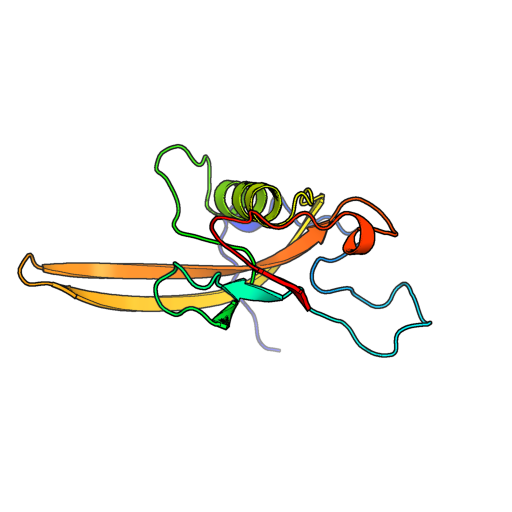695 C CA . ALA A 1 88 ? -4.741 -9.104 6.707 1.00 82.31 88 ALA A CA 1
ATOM 696 C C . ALA A 1 88 ? -5.802 -8.031 7.006 1.00 82.31 88 ALA A C 1
ATOM 698 O O . ALA A 1 88 ? -5.988 -7.074 6.250 1.00 82.31 88 ALA A O 1
ATOM 699 N N . LEU A 1 89 ? -6.467 -8.193 8.153 1.00 85.75 89 LEU A N 1
ATOM 700 C CA . LEU A 1 89 ? -7.404 -7.239 8.740 1.00 85.75 89 LEU A CA 1
ATOM 701 C C . LEU A 1 89 ? -7.104 -7.103 10.233 1.00 85.75 89 LEU A C 1
ATOM 703 O O . LEU A 1 89 ? -7.478 -7.968 11.025 1.00 85.75 89 LEU A O 1
ATOM 707 N N . ASP A 1 90 ? -6.471 -5.999 10.615 1.00 81.62 90 ASP A N 1
ATOM 708 C CA . ASP A 1 90 ? -6.213 -5.697 12.021 1.00 81.62 90 ASP A CA 1
ATOM 709 C C . ASP A 1 90 ? -7.337 -4.834 12.579 1.00 81.62 90 ASP A C 1
ATOM 711 O O . ASP A 1 90 ? -7.700 -3.813 11.992 1.00 81.62 90 ASP A O 1
ATOM 715 N N . LYS A 1 91 ? -7.865 -5.213 13.744 1.00 88.25 91 LYS A N 1
ATOM 716 C CA . LYS A 1 91 ? -8.871 -4.433 14.469 1.00 88.25 91 LYS A CA 1
ATOM 717 C C . LYS A 1 91 ? -8.352 -4.082 15.848 1.00 88.25 91 LYS A C 1
ATOM 719 O O . LYS A 1 91 ? -7.868 -4.950 16.569 1.00 88.25 91 LYS A O 1
ATOM 724 N N . TRP A 1 92 ? -8.479 -2.820 16.238 1.00 87.62 92 TRP A N 1
ATOM 725 C CA . TRP A 1 92 ? -8.111 -2.390 17.582 1.00 87.62 92 TRP A CA 1
ATOM 726 C C . TRP A 1 92 ? -9.001 -1.257 18.072 1.00 87.62 92 TRP A C 1
ATOM 728 O O . TRP A 1 92 ? -9.691 -0.580 17.309 1.00 87.62 92 TRP A O 1
ATOM 738 N N . GLN A 1 93 ? -8.983 -1.060 19.384 1.00 92.19 93 GLN A N 1
ATOM 739 C CA . GLN A 1 93 ? -9.675 0.035 20.040 1.00 92.19 93 GLN A CA 1
ATOM 740 C C . GLN A 1 93 ? -8.661 1.070 20.496 1.00 92.19 93 GLN A C 1
ATOM 742 O O . GLN A 1 93 ? -7.596 0.746 21.021 1.00 92.19 93 GLN A O 1
ATOM 747 N N . LEU A 1 94 ? -9.012 2.332 20.308 1.00 86.69 94 LEU A N 1
ATOM 748 C CA . LEU A 1 94 ? -8.219 3.461 20.737 1.00 86.69 94 LEU A CA 1
ATOM 749 C C . LEU A 1 94 ? -9.012 4.237 21.777 1.00 86.69 94 LEU A C 1
ATOM 751 O O . LEU A 1 94 ? -9.990 4.915 21.458 1.00 86.69 94 LEU A O 1
ATOM 755 N N . LEU A 1 95 ? -8.579 4.124 23.030 1.00 92.94 95 LEU A N 1
ATOM 756 C CA . LEU A 1 95 ? -9.157 4.884 24.128 1.00 92.94 95 LEU A CA 1
ATOM 757 C C . LEU A 1 95 ? -8.768 6.362 23.978 1.00 92.94 95 LEU A C 1
ATOM 759 O O . LEU A 1 95 ? -7.600 6.713 23.767 1.00 92.94 95 LEU A O 1
ATOM 763 N N . ARG A 1 96 ? -9.768 7.238 24.056 1.00 88.25 96 ARG A N 1
ATOM 764 C CA . ARG A 1 96 ? -9.629 8.695 24.071 1.00 88.25 96 ARG A CA 1
ATOM 765 C C . ARG A 1 96 ? -10.439 9.256 25.243 1.00 88.25 96 ARG A C 1
ATOM 767 O O . ARG A 1 96 ? -11.411 8.624 25.652 1.00 88.25 96 ARG A O 1
ATOM 774 N N . PRO A 1 97 ? -10.109 10.455 25.755 1.00 92.06 97 PRO A N 1
ATOM 775 C CA . PRO A 1 97 ? -10.931 11.104 26.778 1.00 92.06 97 PRO A CA 1
ATOM 776 C C . PRO A 1 97 ? -12.404 11.271 26.362 1.00 92.06 97 PRO A C 1
ATOM 778 O O . PRO A 1 97 ? -13.289 11.248 27.206 1.00 92.06 97 PRO A O 1
ATOM 781 N N . GLN A 1 98 ? -12.671 11.406 25.058 1.00 91.56 98 GLN A N 1
ATOM 782 C CA . GLN A 1 98 ? -14.007 11.584 24.476 1.00 91.56 98 GLN A CA 1
ATOM 783 C C . GLN A 1 98 ? -14.739 10.260 24.177 1.00 91.56 98 GLN A C 1
ATOM 785 O O . GLN A 1 98 ? -15.847 10.291 23.649 1.00 91.56 98 GLN A O 1
ATOM 790 N N . GLY A 1 99 ? -14.133 9.104 24.474 1.00 92.25 99 GLY A N 1
ATOM 791 C CA . GLY A 1 99 ? -14.723 7.784 24.243 1.00 92.25 99 GLY A CA 1
ATOM 792 C C . GLY A 1 99 ? -13.787 6.797 23.544 1.00 92.25 99 GLY A C 1
ATOM 793 O O . GLY A 1 99 ? -12.588 7.028 23.389 1.00 92.25 99 GLY A O 1
ATOM 794 N N . VAL A 1 100 ? -14.345 5.662 23.121 1.00 92.69 100 VAL A N 1
ATOM 795 C CA . VAL A 1 100 ? -13.608 4.603 22.418 1.00 92.69 100 VAL A CA 1
ATOM 796 C C . VAL A 1 100 ? -13.752 4.789 20.914 1.00 92.69 100 VAL A C 1
ATOM 798 O O . VAL A 1 100 ? -14.868 4.869 20.402 1.00 92.69 100 VAL A O 1
ATOM 801 N N . ARG A 1 101 ? -12.629 4.818 20.191 1.00 87.56 101 ARG A N 1
ATOM 802 C CA . ARG A 1 101 ? -12.620 4.762 18.726 1.00 87.56 101 ARG A CA 1
ATOM 803 C C . ARG A 1 101 ? -12.257 3.358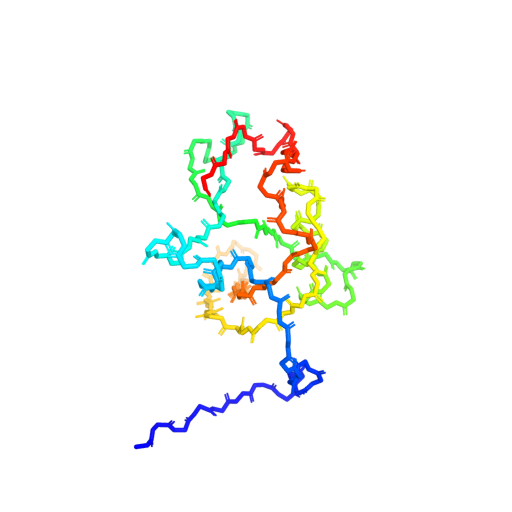 18.266 1.00 87.56 101 ARG A C 1
ATOM 805 O O . ARG A 1 101 ? -11.221 2.832 18.661 1.00 87.56 101 ARG A O 1
ATOM 812 N N . TYR A 1 102 ? -13.088 2.780 17.413 1.00 86.31 102 TYR A N 1
ATOM 813 C CA . TYR A 1 102 ? -12.817 1.499 16.771 1.00 86.31 102 TYR A CA 1
ATOM 814 C C . TYR A 1 102 ? -12.045 1.746 15.481 1.00 86.31 102 TYR A C 1
ATOM 816 O O . TYR A 1 102 ? -12.402 2.628 14.700 1.00 86.31 102 TYR A O 1
ATOM 824 N N . MET A 1 103 ? -10.963 1.003 15.296 1.00 83.69 103 MET A N 1
ATOM 825 C CA . MET A 1 103 ? -10.071 1.122 14.154 1.00 83.69 103 MET A CA 1
ATOM 826 C C . MET A 1 103 ? -9.989 -0.222 13.441 1.00 83.69 103 MET A C 1
ATOM 828 O O . MET A 1 103 ? -9.900 -1.267 14.087 1.00 83.69 103 MET A O 1
ATOM 832 N N . GLU A 1 104 ? -9.979 -0.169 12.114 1.00 88.19 104 GLU A N 1
ATOM 833 C CA . GLU A 1 104 ? -9.775 -1.320 11.244 1.00 88.19 104 GLU A CA 1
ATOM 834 C C . GLU A 1 104 ? -8.717 -0.963 10.198 1.00 88.19 104 GLU A C 1
ATOM 836 O O . GLU A 1 104 ? -8.768 0.114 9.597 1.00 88.19 104 GLU A O 1
ATOM 841 N N . LYS A 1 105 ? -7.749 -1.854 9.982 1.00 84.88 105 LYS A N 1
ATOM 842 C CA . LYS A 1 105 ? -6.722 -1.722 8.949 1.00 84.88 105 LYS A CA 1
ATOM 843 C C . LYS A 1 105 ? -6.802 -2.915 8.017 1.00 84.88 105 LYS A C 1
ATOM 845 O O . LYS A 1 105 ? -6.510 -4.037 8.415 1.00 84.88 105 LYS A O 1
ATOM 850 N N . TYR A 1 106 ? -7.155 -2.632 6.773 1.00 88.94 106 TYR A N 1
ATOM 851 C CA . TYR A 1 106 ? -7.198 -3.599 5.688 1.00 88.94 106 TYR A CA 1
ATOM 852 C C . TYR A 1 106 ? -5.860 -3.575 4.953 1.00 88.94 106 TYR A C 1
ATOM 854 O O . TYR A 1 106 ? -5.364 -2.503 4.599 1.00 88.94 106 TYR A O 1
ATOM 862 N N . MET A 1 107 ? -5.269 -4.744 4.736 1.00 88.38 107 MET A N 1
ATOM 863 C CA . MET A 1 107 ? -4.021 -4.903 3.997 1.00 88.38 107 MET A CA 1
ATOM 864 C C . MET A 1 107 ? -4.277 -5.781 2.787 1.00 88.38 107 MET A C 1
ATOM 866 O O . MET A 1 107 ? -4.649 -6.945 2.923 1.00 88.38 107 MET A O 1
ATOM 870 N N . PHE A 1 108 ? -4.075 -5.212 1.605 1.00 89.25 108 PHE A N 1
ATOM 871 C CA . PHE A 1 108 ? -4.342 -5.889 0.349 1.00 89.25 108 PHE A CA 1
ATOM 872 C C . PHE A 1 108 ? -3.045 -6.274 -0.343 1.00 89.25 108 PHE A C 1
ATOM 874 O O . PHE A 1 108 ? -2.116 -5.471 -0.443 1.00 89.25 108 PHE A O 1
ATOM 881 N N . LEU A 1 109 ? -3.025 -7.485 -0.883 1.00 88.25 109 LEU A N 1
ATOM 882 C CA . LEU A 1 109 ? -2.147 -7.811 -1.987 1.00 88.25 109 LEU A CA 1
ATOM 883 C C . LEU A 1 109 ? -2.798 -7.263 -3.252 1.00 88.25 109 LEU A C 1
ATOM 885 O O . LEU A 1 109 ? -3.958 -7.564 -3.532 1.00 88.25 109 LEU A O 1
ATOM 889 N N . VAL A 1 110 ? -2.077 -6.446 -4.006 1.00 87.69 110 VAL A N 1
ATOM 890 C CA . VAL A 1 110 ? -2.601 -5.877 -5.253 1.00 87.69 110 VAL A CA 1
ATOM 891 C C . VAL A 1 110 ? -1.640 -6.161 -6.394 1.00 87.69 110 VAL A C 1
ATOM 893 O O . VAL A 1 110 ? -0.754 -6.981 -6.212 1.00 87.69 110 VAL A O 1
ATOM 896 N N . GLU A 1 111 ? -1.845 -5.547 -7.546 1.00 86.94 111 GLU A N 1
ATOM 897 C CA . GLU A 1 111 ? -1.142 -5.644 -8.826 1.00 86.94 111 GLU A CA 1
ATOM 898 C C . GLU A 1 111 ? -0.934 -4.230 -9.377 1.00 86.94 111 GLU A C 1
ATOM 900 O O . GLU A 1 111 ? -1.767 -3.367 -9.093 1.00 86.94 111 GLU A O 1
ATOM 905 N N . VAL A 1 112 ? 0.152 -3.956 -10.114 1.00 88.50 112 VAL A N 1
ATOM 906 C CA . VAL A 1 112 ? 0.427 -2.623 -10.703 1.00 88.50 112 VAL A CA 1
ATOM 907 C C . VAL A 1 112 ? 0.708 -2.667 -12.190 1.00 88.50 112 VAL A C 1
ATOM 909 O O . VAL A 1 112 ? 1.242 -3.638 -12.715 1.00 88.50 112 VAL A O 1
ATOM 912 N N . ASP A 1 113 ? 0.400 -1.557 -12.856 1.00 86.19 113 ASP A N 1
ATOM 913 C CA . ASP A 1 113 ? 0.614 -1.399 -14.290 1.00 86.19 113 ASP A CA 1
ATOM 914 C C . ASP A 1 113 ? 2.107 -1.378 -14.690 1.00 86.19 113 ASP A C 1
ATOM 916 O O . ASP A 1 113 ? 2.846 -0.415 -14.440 1.00 86.19 113 ASP A O 1
ATOM 920 N N . GLY A 1 114 ? 2.505 -2.389 -15.469 1.00 79.50 114 GLY A N 1
ATOM 921 C CA . GLY A 1 114 ? 3.718 -2.408 -16.289 1.00 79.50 114 GLY A CA 1
ATOM 922 C C . GLY A 1 114 ? 4.864 -3.272 -15.754 1.00 79.50 114 GLY A C 1
ATOM 923 O O . GLY A 1 114 ? 5.169 -3.277 -14.568 1.00 79.50 114 GLY A O 1
ATOM 924 N N . GLU A 1 115 ? 5.566 -3.934 -16.677 1.00 72.19 115 GLU A N 1
ATOM 925 C CA . GLU A 1 115 ? 6.655 -4.890 -16.392 1.00 72.19 115 GLU A CA 1
ATOM 926 C C . GLU A 1 115 ? 7.868 -4.260 -15.675 1.00 72.19 115 GLU A C 1
ATOM 928 O O . GLU A 1 115 ? 8.585 -4.931 -14.944 1.00 72.19 115 GLU A O 1
ATOM 933 N N . ASP A 1 116 ? 8.051 -2.944 -15.817 1.00 78.88 116 ASP A N 1
ATOM 934 C CA . ASP A 1 116 ? 9.149 -2.150 -15.244 1.00 78.88 116 ASP A CA 1
ATOM 935 C C . ASP A 1 116 ? 8.664 -1.162 -14.159 1.00 78.88 116 ASP A C 1
ATOM 937 O O . ASP A 1 116 ? 9.202 -0.060 -14.009 1.00 78.88 116 ASP A O 1
ATOM 941 N N . TRP A 1 117 ? 7.599 -1.502 -13.427 1.00 82.12 117 TRP A N 1
ATOM 942 C CA . TRP A 1 117 ? 6.972 -0.604 -12.447 1.00 82.12 117 TRP A CA 1
ATOM 943 C C . TRP A 1 117 ? 7.957 -0.057 -11.396 1.00 82.12 117 TRP A C 1
ATOM 945 O O . TRP A 1 117 ? 7.859 1.116 -11.041 1.00 82.12 117 TRP A O 1
ATOM 955 N N . GLU A 1 118 ? 8.963 -0.837 -10.979 1.00 84.50 118 GLU A N 1
ATOM 956 C CA . GLU A 1 118 ? 9.998 -0.405 -10.021 1.00 84.50 118 GLU A CA 1
ATOM 957 C C . GLU A 1 118 ? 10.738 0.855 -10.494 1.00 84.50 118 GLU A C 1
ATOM 959 O O . GLU A 1 118 ? 10.950 1.793 -9.729 1.00 84.50 118 GLU A O 1
ATOM 964 N N . LYS A 1 119 ? 11.073 0.927 -11.789 1.00 85.81 119 LYS A N 1
ATOM 965 C CA . LYS A 1 119 ? 11.767 2.082 -12.389 1.00 85.81 119 LYS A CA 1
ATOM 966 C C . LYS A 1 119 ? 10.875 3.323 -12.475 1.00 85.81 119 LYS A C 1
ATOM 968 O O . LYS A 1 119 ? 11.360 4.417 -12.759 1.00 85.81 119 LYS A O 1
ATOM 973 N N . LYS A 1 120 ? 9.565 3.151 -12.295 1.0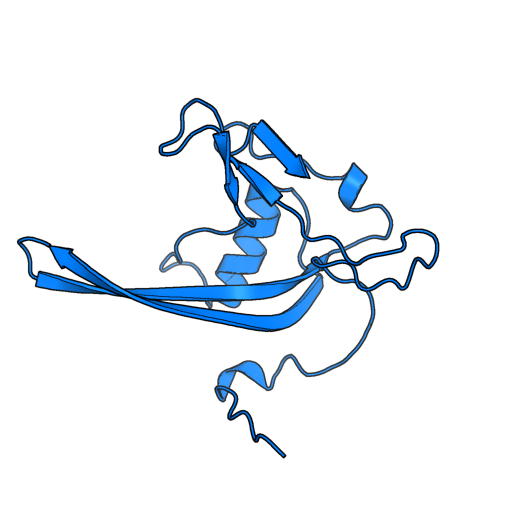0 85.38 120 LYS A N 1
ATOM 974 C CA . LYS A 1 120 ? 8.559 4.215 -12.363 1.00 85.38 120 LYS A CA 1
ATOM 975 C C . LYS A 1 120 ? 8.170 4.736 -10.983 1.00 85.38 120 LYS A C 1
ATOM 977 O O . LYS A 1 120 ? 7.389 5.688 -10.935 1.00 85.38 120 LYS A O 1
ATOM 982 N N . ILE A 1 121 ? 8.708 4.158 -9.904 1.00 92.50 121 ILE A N 1
ATOM 983 C CA . ILE A 1 121 ? 8.439 4.618 -8.544 1.00 92.50 121 ILE A CA 1
ATOM 984 C C . ILE A 1 121 ? 8.868 6.079 -8.419 1.00 92.50 121 ILE A C 1
ATOM 986 O O . ILE A 1 121 ? 10.015 6.454 -8.665 1.00 92.50 121 ILE A O 1
ATOM 990 N N . LYS A 1 122 ? 7.909 6.910 -8.031 1.00 94.25 122 LYS A N 1
ATOM 991 C CA . LYS A 1 122 ? 8.092 8.317 -7.701 1.00 94.25 122 LYS A CA 1
ATOM 992 C C . LYS A 1 122 ? 7.505 8.534 -6.325 1.00 94.25 122 LYS A C 1
ATOM 994 O O . LYS A 1 122 ? 6.287 8.602 -6.179 1.00 94.25 122 LYS A O 1
ATOM 999 N N . LEU A 1 123 ? 8.386 8.614 -5.335 1.00 95.44 123 LEU A N 1
ATOM 1000 C CA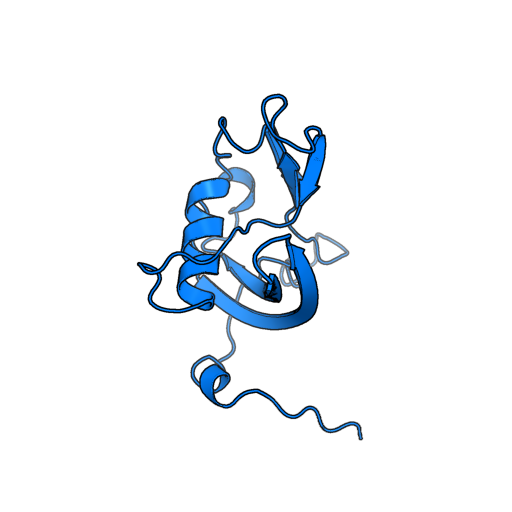 . LEU A 1 123 ? 7.971 8.842 -3.963 1.00 95.44 123 LEU A CA 1
ATOM 1001 C C . LEU A 1 123 ? 7.355 10.224 -3.815 1.00 95.44 123 LEU A C 1
ATOM 1003 O O . LEU A 1 123 ? 7.861 11.193 -4.383 1.00 95.44 123 LEU A O 1
ATOM 1007 N N . ALA A 1 124 ? 6.293 10.317 -3.020 1.00 92.50 124 ALA A N 1
ATOM 1008 C CA . ALA A 1 124 ? 5.833 11.597 -2.505 1.00 92.50 124 ALA A CA 1
ATOM 1009 C C . ALA A 1 124 ? 6.897 12.125 -1.523 1.00 92.50 124 ALA A C 1
ATOM 1011 O O . ALA A 1 124 ? 6.961 11.639 -0.393 1.00 92.50 124 ALA A O 1
ATOM 1012 N N . PRO A 1 125 ? 7.729 13.118 -1.900 1.00 89.81 125 PRO A N 1
ATOM 1013 C CA . PRO A 1 125 ? 8.916 13.487 -1.118 1.00 89.81 125 PRO A CA 1
ATOM 1014 C C . PRO A 1 125 ? 8.554 14.120 0.229 1.00 89.81 125 PRO A C 1
ATOM 1016 O O . PRO A 1 125 ? 9.359 14.170 1.151 1.00 89.81 125 PRO A O 1
ATOM 1019 N N . ASN A 1 126 ? 7.319 14.606 0.349 1.00 91.06 126 ASN A N 1
ATOM 1020 C CA . ASN A 1 126 ? 6.753 15.114 1.583 1.00 91.06 126 ASN A CA 1
ATOM 1021 C C . ASN A 1 126 ? 6.135 14.009 2.449 1.00 91.06 126 ASN A C 1
ATOM 1023 O O . ASN A 1 126 ? 5.374 14.359 3.341 1.00 91.06 126 ASN A O 1
ATOM 1027 N N . GLN A 1 127 ? 6.332 12.722 2.157 1.00 91.50 127 GLN A N 1
ATOM 1028 C CA . GLN A 1 127 ? 5.802 11.583 2.922 1.00 91.50 127 GLN A CA 1
ATOM 1029 C C . GLN A 1 127 ? 6.849 10.477 3.080 1.00 91.50 127 GLN A C 1
ATOM 1031 O O . GLN A 1 127 ? 7.006 9.958 4.187 1.00 91.50 127 GLN A O 1
ATOM 1036 N N . HIS A 1 128 ? 7.603 10.178 2.019 1.00 95.31 128 HIS A N 1
ATOM 1037 C CA . HIS A 1 128 ? 8.558 9.073 1.964 1.00 95.31 128 HIS A CA 1
ATOM 1038 C C . HIS A 1 128 ? 9.867 9.494 1.296 1.00 95.31 128 HIS A C 1
ATOM 1040 O O . HIS A 1 128 ? 9.859 10.315 0.378 1.00 95.31 128 HIS A O 1
ATOM 1046 N N . ASP A 1 129 ? 10.987 8.938 1.758 1.00 95.38 129 ASP A N 1
ATOM 1047 C CA . ASP A 1 129 ? 12.337 9.281 1.287 1.00 95.38 129 ASP A CA 1
ATOM 1048 C C . ASP A 1 129 ? 13.143 8.084 0.753 1.00 95.38 129 ASP A C 1
ATOM 1050 O O . ASP A 1 129 ? 14.268 8.273 0.293 1.00 95.38 129 ASP A O 1
ATOM 1054 N N . ASP A 1 130 ? 12.583 6.870 0.791 1.00 95.62 130 ASP A N 1
ATOM 1055 C CA . ASP A 1 130 ? 13.215 5.652 0.270 1.00 95.62 130 ASP A CA 1
ATOM 1056 C C . AS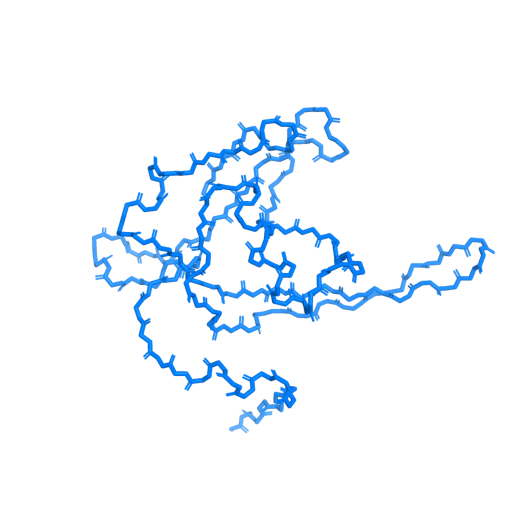P A 1 130 ? 12.194 4.545 -0.036 1.00 95.62 130 ASP A C 1
ATOM 1058 O O . ASP A 1 130 ? 11.056 4.604 0.443 1.00 95.62 130 ASP A O 1
ATOM 1062 N N . PHE A 1 131 ? 12.601 3.529 -0.804 1.00 93.69 131 PHE A N 1
ATOM 1063 C CA . PHE A 1 131 ? 11.784 2.345 -1.094 1.00 93.69 131 PHE A CA 1
ATOM 1064 C C . PHE A 1 131 ? 12.613 1.052 -1.223 1.00 93.69 131 PHE A C 1
ATOM 1066 O O . PHE A 1 131 ? 13.785 1.098 -1.592 1.00 93.69 131 PHE A O 1
ATOM 1073 N N . LEU A 1 132 ? 11.992 -0.102 -0.942 1.00 87.06 132 LEU A N 1
ATOM 1074 C CA . LEU A 1 132 ? 12.567 -1.452 -1.079 1.00 87.06 132 LEU A CA 1
ATOM 1075 C C . LEU A 1 132 ? 11.585 -2.424 -1.733 1.00 87.06 132 LEU A C 1
ATOM 1077 O O . LEU A 1 132 ? 10.375 -2.296 -1.440 1.00 87.06 132 LEU A O 1
#

pLDDT: mean 77.24, std 21.67, range [27.89, 95.62]

Radius of gyration: 16.38 Å; chains: 1; bounding box: 35×44×43 Å

Organism: Aspergillus homomorphus (strain CBS 101889) (NCBI:txid1450537)